Protein AF-A0A6M0F9F4-F1 (afdb_monomer_lite)

Structure (mmCIF, N/CA/C/O backbone):
data_AF-A0A6M0F9F4-F1
#
_entry.id   AF-A0A6M0F9F4-F1
#
loop_
_atom_site.group_PDB
_atom_site.id
_atom_site.type_symbol
_atom_site.label_atom_id
_atom_site.label_alt_id
_atom_site.label_comp_id
_atom_site.label_asym_id
_atom_site.label_entity_id
_atom_site.label_seq_id
_atom_site.pdbx_PDB_ins_code
_atom_site.Cartn_x
_atom_site.Cartn_y
_atom_site.Cartn_z
_atom_site.occupancy
_atom_site.B_iso_or_equiv
_atom_site.auth_seq_id
_atom_site.auth_comp_id
_atom_site.auth_asym_id
_atom_site.auth_atom_id
_atom_site.pdbx_PDB_model_num
ATOM 1 N N . MET A 1 1 ? 14.304 -29.066 126.783 1.00 46.00 1 MET A N 1
ATOM 2 C CA . MET A 1 1 ? 15.126 -27.999 126.168 1.00 46.00 1 MET A CA 1
ATOM 3 C C . MET A 1 1 ? 14.272 -27.310 125.116 1.00 46.00 1 MET A C 1
ATOM 5 O O . MET A 1 1 ? 13.651 -28.003 124.325 1.00 46.00 1 MET A O 1
ATOM 9 N N . LYS A 1 2 ? 14.131 -25.984 125.198 1.00 44.41 2 LYS A N 1
ATOM 10 C CA . LYS A 1 2 ? 13.275 -25.169 124.321 1.00 44.41 2 LYS A CA 1
ATOM 11 C C . LYS A 1 2 ? 14.028 -24.879 123.012 1.00 44.41 2 LYS A C 1
ATOM 13 O O . LYS A 1 2 ? 15.164 -24.425 123.090 1.00 44.41 2 LYS A O 1
ATOM 18 N N . GLN A 1 3 ? 13.410 -25.111 121.854 1.00 49.00 3 GLN A N 1
ATOM 19 C CA . GLN A 1 3 ? 13.849 -24.559 120.565 1.00 49.00 3 GLN A CA 1
ATOM 20 C C . GLN A 1 3 ? 12.855 -23.473 120.133 1.00 49.00 3 GLN A C 1
ATOM 22 O O . GLN A 1 3 ? 11.643 -23.638 120.258 1.00 49.00 3 GLN A O 1
ATOM 27 N N . THR A 1 4 ? 13.398 -22.334 119.718 1.00 63.44 4 THR A N 1
ATOM 28 C CA . THR A 1 4 ? 12.701 -21.084 119.384 1.00 63.44 4 THR A CA 1
ATOM 29 C C . THR A 1 4 ? 11.889 -21.221 118.081 1.00 63.44 4 THR A C 1
ATOM 31 O O . THR A 1 4 ? 12.352 -21.920 117.179 1.00 63.44 4 THR A O 1
ATOM 34 N N . PRO A 1 5 ? 10.711 -20.576 117.930 1.00 59.09 5 PRO A N 1
ATOM 35 C CA . PRO A 1 5 ? 9.871 -20.746 116.740 1.00 59.09 5 PRO A CA 1
ATOM 36 C C . PRO A 1 5 ? 10.492 -20.162 115.462 1.00 59.09 5 PRO A C 1
ATOM 38 O O . PRO A 1 5 ? 11.085 -19.084 115.481 1.00 59.09 5 PRO A O 1
ATOM 41 N N . PHE A 1 6 ? 10.294 -20.859 114.343 1.00 64.06 6 PHE A N 1
ATOM 42 C CA . PHE A 1 6 ? 10.667 -20.437 112.991 1.00 64.06 6 PHE A CA 1
ATOM 43 C C . PHE A 1 6 ? 9.801 -19.250 112.522 1.00 64.06 6 PHE A C 1
ATOM 45 O O . PHE A 1 6 ? 8.575 -19.303 112.612 1.00 64.06 6 PHE A O 1
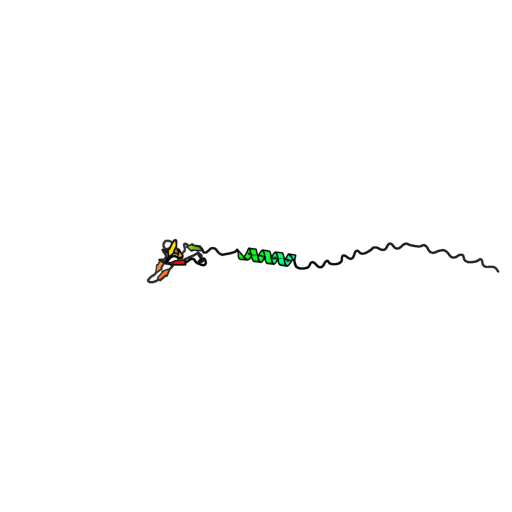ATOM 52 N N . GLN A 1 7 ? 10.427 -18.184 112.012 1.00 57.09 7 GLN A N 1
ATOM 53 C CA . GLN A 1 7 ? 9.749 -17.058 111.355 1.00 57.09 7 GLN A CA 1
ATOM 54 C C . GLN A 1 7 ? 9.849 -17.225 109.827 1.00 57.09 7 GLN A C 1
ATOM 56 O O . GLN A 1 7 ? 10.964 -17.210 109.301 1.00 57.09 7 GLN A O 1
ATOM 61 N N . PRO A 1 8 ? 8.730 -17.402 109.101 1.00 57.31 8 PRO A N 1
ATOM 62 C CA . PRO A 1 8 ? 8.758 -17.555 107.649 1.00 57.31 8 PRO A CA 1
ATOM 63 C C . PRO A 1 8 ? 9.067 -16.219 106.955 1.00 57.31 8 PRO A C 1
ATOM 65 O O . PRO A 1 8 ? 8.463 -15.195 107.265 1.00 57.31 8 PRO A O 1
ATOM 68 N N . GLN A 1 9 ? 9.994 -16.230 105.995 1.00 52.81 9 GLN A N 1
ATOM 69 C CA . GLN A 1 9 ? 10.290 -15.070 105.148 1.00 52.81 9 GLN A CA 1
ATOM 70 C C . GLN A 1 9 ? 9.258 -14.974 104.015 1.00 52.81 9 GLN A C 1
ATOM 72 O O . GLN A 1 9 ? 8.980 -15.968 103.343 1.00 52.81 9 GLN A O 1
ATOM 77 N N . THR A 1 10 ? 8.678 -13.793 103.795 1.00 56.56 10 THR A N 1
ATOM 78 C CA . THR A 1 10 ? 7.711 -13.560 102.710 1.00 56.56 10 THR A CA 1
ATOM 79 C C . THR A 1 10 ? 8.423 -13.516 101.354 1.00 56.56 10 THR A C 1
ATOM 81 O O . THR A 1 10 ? 9.398 -12.775 101.225 1.00 56.56 10 THR A O 1
ATOM 84 N N . PRO A 1 11 ? 7.974 -14.271 100.335 1.00 54.03 11 PRO A N 1
ATOM 85 C CA . PRO A 1 11 ? 8.646 -14.304 99.042 1.00 54.03 11 PRO A CA 1
ATOM 86 C C . PRO A 1 11 ? 8.497 -12.978 98.283 1.00 54.03 11 PRO A C 1
ATOM 88 O O . PRO A 1 11 ? 7.433 -12.358 98.272 1.00 54.03 11 PRO A O 1
ATOM 91 N N . ASN A 1 12 ? 9.582 -12.568 97.624 1.00 51.75 12 ASN A N 1
ATOM 92 C CA . ASN A 1 12 ? 9.652 -11.371 96.789 1.00 51.75 12 ASN A CA 1
ATOM 93 C C . ASN A 1 12 ? 8.753 -11.519 95.549 1.00 51.75 12 ASN A C 1
ATOM 95 O O . ASN A 1 12 ? 8.897 -12.468 94.777 1.00 51.75 12 ASN A O 1
ATOM 99 N N . VAL A 1 13 ? 7.839 -10.567 95.346 1.00 57.56 13 VAL A N 1
ATOM 100 C CA . VAL A 1 13 ? 6.936 -10.523 94.187 1.00 57.56 13 VAL A CA 1
ATOM 101 C C . VAL A 1 13 ? 7.659 -9.852 93.020 1.00 57.56 13 VAL A C 1
ATOM 103 O O . VAL A 1 13 ? 7.869 -8.643 93.033 1.00 57.56 13 VAL A O 1
ATOM 106 N N . TYR A 1 14 ? 8.026 -10.618 91.996 1.00 43.53 14 TYR A N 1
ATOM 107 C CA . TYR A 1 14 ? 8.438 -10.058 90.708 1.00 43.53 14 TYR A CA 1
ATOM 108 C C . TYR A 1 14 ? 7.201 -9.905 89.817 1.00 43.53 14 TYR A C 1
ATOM 110 O O . TYR A 1 14 ? 6.550 -10.891 89.473 1.00 43.53 14 TYR A O 1
ATOM 118 N N . THR A 1 15 ? 6.852 -8.676 89.442 1.00 56.56 15 THR A N 1
ATOM 119 C CA . THR A 1 15 ? 5.779 -8.401 88.479 1.00 56.56 15 THR A CA 1
ATOM 120 C C . THR A 1 15 ? 6.257 -8.737 87.065 1.00 56.56 15 THR A C 1
ATOM 122 O O . THR A 1 15 ? 7.186 -8.122 86.545 1.00 56.56 15 THR A O 1
ATOM 125 N N . VAL A 1 16 ? 5.619 -9.718 86.427 1.00 59.03 16 VAL A N 1
ATOM 126 C CA . VAL A 1 16 ? 5.833 -10.057 85.013 1.00 59.03 16 VAL A CA 1
ATOM 127 C C . VAL A 1 16 ? 5.117 -9.015 84.147 1.00 59.03 16 VAL A C 1
ATOM 129 O O . VAL A 1 16 ? 3.893 -8.911 84.193 1.00 59.03 16 VAL A O 1
ATOM 132 N N . TYR A 1 17 ? 5.855 -8.246 83.343 1.00 45.47 17 TYR A N 1
ATOM 133 C CA . TYR A 1 17 ? 5.266 -7.389 82.311 1.00 45.47 17 TYR A CA 1
ATOM 134 C C . TYR A 1 17 ? 4.860 -8.257 81.112 1.00 45.47 17 TYR A C 1
ATOM 136 O O . TYR A 1 17 ?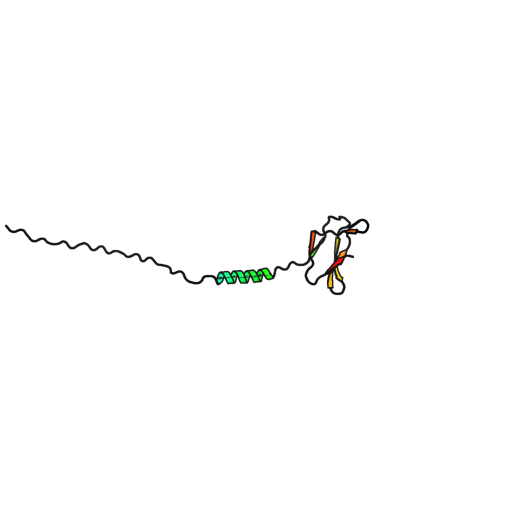 5.706 -8.824 80.424 1.00 45.47 17 TYR A O 1
ATOM 144 N N . SER A 1 18 ? 3.561 -8.382 80.847 1.00 58.16 18 SER A N 1
ATOM 145 C CA . SER A 1 18 ? 3.059 -9.070 79.656 1.00 58.16 18 SER A CA 1
ATOM 146 C C . SER A 1 18 ? 3.257 -8.190 78.413 1.00 58.16 18 SER A C 1
ATOM 148 O O . SER A 1 18 ? 2.574 -7.173 78.259 1.00 58.16 18 SER A O 1
ATOM 150 N N . HIS A 1 19 ? 4.144 -8.576 77.497 1.00 48.09 19 HIS A N 1
ATOM 151 C CA . HIS A 1 19 ? 4.197 -7.976 76.163 1.00 48.09 19 HIS A CA 1
ATOM 152 C C . HIS A 1 19 ? 3.009 -8.496 75.342 1.00 48.09 19 HIS A C 1
ATOM 154 O O . HIS A 1 19 ? 2.938 -9.677 75.008 1.00 48.09 19 HIS A O 1
ATOM 160 N N . ARG A 1 20 ? 2.038 -7.626 75.041 1.00 60.28 20 ARG A N 1
ATOM 161 C CA . ARG A 1 20 ? 0.962 -7.953 74.097 1.00 60.28 20 ARG A CA 1
ATOM 162 C C . ARG A 1 20 ? 1.557 -8.023 72.692 1.00 60.28 20 ARG A C 1
ATOM 164 O O . ARG A 1 20 ? 1.964 -6.996 72.159 1.00 60.28 20 ARG A O 1
ATOM 171 N N . ASN A 1 21 ? 1.567 -9.206 72.087 1.00 44.78 21 ASN A N 1
ATOM 172 C CA . ASN A 1 21 ? 1.776 -9.332 70.648 1.00 44.78 21 ASN A CA 1
ATOM 173 C C . ASN A 1 21 ? 0.527 -8.797 69.942 1.00 44.78 21 ASN A C 1
ATOM 175 O O . ASN A 1 21 ? -0.546 -9.390 70.052 1.00 44.78 21 ASN A O 1
ATOM 179 N N . LEU A 1 22 ? 0.655 -7.661 69.249 1.00 53.69 22 LEU A N 1
ATOM 180 C CA . LEU A 1 22 ? -0.397 -7.160 68.369 1.00 53.69 22 LEU A CA 1
ATOM 181 C C . LEU A 1 22 ? -0.523 -8.119 67.183 1.00 53.69 22 LEU A C 1
ATOM 183 O O . LEU A 1 22 ? 0.287 -8.107 66.258 1.00 53.69 22 LEU A O 1
ATOM 187 N N . THR A 1 23 ? -1.544 -8.964 67.215 1.00 53.41 23 THR A N 1
ATOM 188 C CA . THR A 1 23 ? -1.971 -9.741 66.059 1.00 53.41 23 THR A CA 1
ATOM 189 C C . THR A 1 23 ? -2.735 -8.815 65.113 1.00 53.41 23 THR A C 1
ATOM 191 O O . THR A 1 23 ? -3.890 -8.470 65.351 1.00 53.41 23 THR A O 1
ATOM 194 N N . HIS A 1 24 ? -2.091 -8.376 64.028 1.00 57.16 24 HIS A N 1
ATOM 195 C CA . HIS A 1 24 ? -2.804 -7.730 62.927 1.00 57.16 24 HIS A CA 1
ATOM 196 C C . HIS A 1 24 ? -3.662 -8.788 62.221 1.00 57.16 24 HIS A C 1
ATOM 198 O O . HIS A 1 24 ? -3.133 -9.711 61.602 1.00 57.16 24 HIS A O 1
ATOM 204 N N . ALA A 1 25 ? -4.986 -8.686 62.342 1.00 58.69 25 ALA A N 1
ATOM 205 C CA . ALA A 1 25 ? -5.903 -9.512 61.566 1.00 58.69 25 ALA A CA 1
ATOM 206 C C . ALA A 1 25 ? -5.790 -9.147 60.070 1.00 58.69 25 ALA A C 1
ATOM 208 O O . ALA A 1 25 ? -5.769 -7.955 59.748 1.00 58.69 25 ALA A O 1
ATOM 209 N N . PRO A 1 26 ? -5.724 -10.123 59.145 1.00 61.94 26 PRO A N 1
ATOM 210 C CA . PRO A 1 26 ? -5.725 -9.833 57.716 1.00 61.94 26 PRO A CA 1
ATOM 211 C C . PRO A 1 26 ? -7.099 -9.288 57.307 1.00 61.94 26 PRO A C 1
ATOM 213 O O . PRO A 1 26 ? -8.125 -9.930 57.533 1.00 61.94 26 PRO A O 1
ATOM 216 N N . THR A 1 27 ? -7.141 -8.092 56.720 1.00 61.25 27 THR A N 1
ATOM 217 C CA . THR A 1 27 ? -8.388 -7.516 56.205 1.00 61.25 27 THR A CA 1
ATOM 218 C C . THR A 1 27 ? -8.785 -8.188 54.880 1.00 61.25 27 THR A C 1
ATOM 220 O O . THR A 1 27 ? -7.939 -8.375 54.002 1.00 61.25 27 THR A O 1
ATOM 223 N N . PRO A 1 28 ? -10.066 -8.560 54.689 1.00 62.84 28 PRO A N 1
ATOM 224 C CA . PRO A 1 28 ? -10.540 -9.195 53.463 1.00 62.84 28 PRO A CA 1
ATOM 225 C C . PRO A 1 28 ? -10.824 -8.135 52.391 1.00 62.84 28 PRO A C 1
ATOM 227 O O . PRO A 1 28 ? -11.955 -7.689 52.226 1.00 62.84 28 PRO A O 1
ATOM 230 N N . LEU A 1 29 ? -9.804 -7.707 51.647 1.00 64.62 29 LEU A N 1
ATOM 231 C CA . LEU A 1 29 ? -10.007 -6.866 50.461 1.00 64.62 29 LEU A CA 1
ATOM 232 C C . LEU A 1 29 ? -9.096 -7.340 49.323 1.00 64.62 29 LEU A C 1
ATOM 234 O O . LEU A 1 29 ? -8.018 -6.799 49.103 1.00 64.62 29 LEU A O 1
ATOM 238 N N . SER A 1 30 ? -9.497 -8.430 48.658 1.00 73.38 30 SER A N 1
ATOM 239 C CA . SER A 1 30 ? -8.540 -9.374 48.062 1.00 73.38 30 SER A CA 1
ATOM 240 C C . SER A 1 30 ? -8.448 -9.451 46.531 1.00 73.38 30 SER A C 1
ATOM 242 O O . SER A 1 30 ? -7.639 -10.233 46.052 1.00 73.38 30 SER A O 1
ATOM 244 N N . TRP A 1 31 ? -9.211 -8.707 45.725 1.00 67.31 31 TRP A N 1
ATOM 245 C CA . TRP A 1 31 ? -9.061 -8.805 44.251 1.00 67.31 31 TRP A CA 1
ATOM 246 C C . TRP A 1 31 ? -9.641 -7.643 43.440 1.00 67.31 31 TRP A C 1
ATOM 248 O O . TRP A 1 31 ? -9.266 -7.462 42.284 1.00 67.31 31 TRP A O 1
ATOM 258 N N . VAL A 1 32 ? -10.518 -6.826 44.026 1.00 81.56 32 VAL A N 1
ATOM 259 C CA . VAL A 1 32 ? -11.153 -5.681 43.352 1.00 81.56 32 VAL A CA 1
ATOM 260 C C . VAL A 1 32 ? -10.149 -4.756 42.641 1.00 81.56 32 V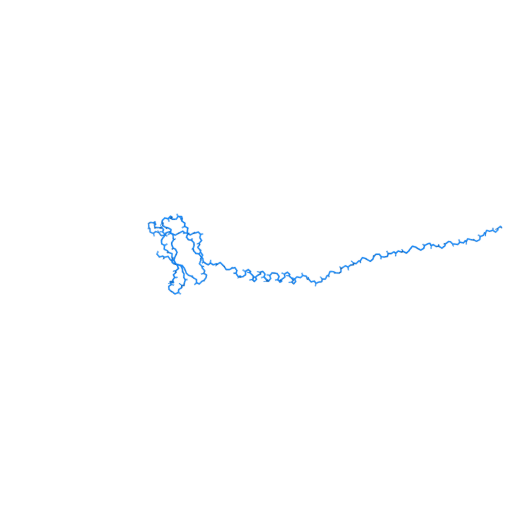AL A C 1
ATOM 262 O O . VAL A 1 32 ? -10.354 -4.496 41.456 1.00 81.56 32 VAL A O 1
ATOM 265 N N . PRO A 1 33 ? -9.038 -4.301 43.261 1.00 81.38 33 PRO A N 1
ATOM 266 C CA . PRO A 1 33 ? -8.078 -3.452 42.552 1.00 81.38 33 PRO A CA 1
ATOM 267 C C . PRO A 1 33 ? -7.399 -4.167 41.372 1.00 81.38 33 PRO A C 1
ATOM 269 O O . PRO A 1 33 ? -7.170 -3.540 40.342 1.00 81.38 33 PRO A O 1
ATOM 272 N N . ALA A 1 34 ? -7.141 -5.476 41.469 1.00 81.75 34 ALA A N 1
ATOM 273 C CA . ALA A 1 34 ? -6.562 -6.249 40.370 1.00 81.75 34 ALA A CA 1
ATOM 274 C C . ALA A 1 34 ? -7.532 -6.362 39.180 1.00 81.75 34 ALA A C 1
ATOM 276 O O . ALA A 1 34 ? -7.124 -6.183 38.035 1.00 81.75 34 ALA A O 1
ATOM 277 N N . VAL A 1 35 ? -8.827 -6.571 39.440 1.00 85.31 35 VAL A N 1
ATOM 278 C CA . VAL A 1 35 ? -9.859 -6.602 38.389 1.00 85.31 35 VAL A CA 1
ATOM 279 C C . VAL A 1 35 ? -10.016 -5.241 37.715 1.00 85.31 35 VAL A C 1
ATOM 281 O O . VAL A 1 35 ? -10.118 -5.182 36.494 1.00 85.31 35 VAL A O 1
ATOM 284 N N . MET A 1 36 ? -9.959 -4.141 38.469 1.00 84.19 36 MET A N 1
ATOM 285 C CA . MET A 1 36 ? -10.038 -2.794 37.890 1.00 84.19 36 MET A CA 1
ATOM 286 C C . MET A 1 36 ? -8.842 -2.477 36.983 1.00 84.19 36 MET A C 1
ATOM 288 O O . MET A 1 36 ? -9.023 -1.875 35.926 1.00 84.19 36 MET A O 1
ATOM 292 N N . VAL A 1 37 ? -7.634 -2.924 37.348 1.00 88.06 37 VAL A N 1
ATOM 293 C CA . VAL A 1 37 ? -6.437 -2.781 36.502 1.00 88.06 37 VAL A CA 1
ATOM 294 C C . VAL A 1 37 ? -6.573 -3.601 35.219 1.00 88.06 37 VAL A C 1
ATOM 296 O O . VAL A 1 37 ? -6.284 -3.088 34.141 1.00 88.06 37 VAL A O 1
ATOM 299 N N . VAL A 1 38 ? -7.064 -4.840 35.309 1.00 88.25 38 VAL A N 1
ATOM 300 C CA . VAL A 1 38 ? -7.263 -5.709 34.138 1.00 88.25 38 VAL A CA 1
ATOM 301 C C . VAL A 1 38 ? -8.355 -5.170 33.211 1.00 88.25 38 VAL A C 1
ATOM 303 O O . VAL A 1 38 ? -8.158 -5.153 31.998 1.00 88.25 38 VAL A O 1
ATOM 306 N N . LEU A 1 39 ? -9.480 -4.691 33.749 1.00 87.44 39 LEU A N 1
ATOM 307 C CA . LEU A 1 39 ? -10.563 -4.098 32.954 1.00 87.44 39 LEU A CA 1
ATOM 308 C C . LEU A 1 39 ? -10.130 -2.792 32.294 1.00 87.44 39 LEU A C 1
ATOM 310 O O . LEU A 1 39 ? -10.394 -2.589 31.110 1.00 87.44 39 LEU A O 1
ATOM 314 N N . GLY A 1 40 ? -9.421 -1.940 33.038 1.00 87.06 40 GLY A N 1
ATOM 315 C CA . GLY A 1 40 ? -8.812 -0.736 32.489 1.00 87.06 40 GLY A CA 1
ATOM 316 C C . GLY A 1 40 ? -7.886 -1.093 31.333 1.00 87.06 40 GLY A C 1
ATOM 317 O O . GLY A 1 40 ? -8.113 -0.643 30.216 1.00 87.06 40 GLY A O 1
ATOM 318 N N . ALA A 1 41 ? -6.889 -1.951 31.572 1.00 85.00 41 ALA A N 1
ATOM 319 C CA . ALA A 1 41 ? -5.940 -2.385 30.548 1.00 85.00 41 ALA A CA 1
ATOM 320 C C . ALA A 1 41 ? -6.645 -2.989 29.324 1.00 85.00 41 ALA A C 1
ATOM 322 O O . ALA A 1 41 ? -6.327 -2.619 28.202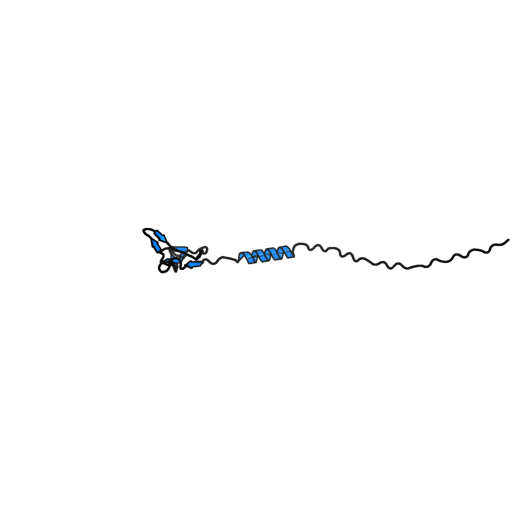 1.00 85.00 41 ALA A O 1
ATOM 323 N N . SER A 1 42 ? -7.653 -3.842 29.517 1.00 81.31 42 SER A N 1
ATOM 324 C CA . SER A 1 42 ? -8.410 -4.450 28.412 1.00 81.31 42 SER A CA 1
ATOM 325 C C . SER A 1 42 ? -9.112 -3.402 27.540 1.00 81.31 42 SER A C 1
ATOM 327 O O . SER A 1 42 ? -9.115 -3.522 26.316 1.00 81.31 42 SER A O 1
ATOM 329 N N . LEU A 1 43 ? -9.655 -2.344 28.151 1.00 80.94 43 LEU A N 1
ATOM 330 C CA . LEU A 1 43 ? -10.262 -1.231 27.423 1.00 80.94 43 LEU A CA 1
ATOM 331 C C . LEU A 1 43 ? -9.207 -0.395 26.677 1.00 80.94 43 LEU A C 1
ATOM 333 O O . LEU A 1 43 ? -9.428 -0.034 25.525 1.00 80.94 43 LEU A O 1
ATOM 337 N N . TRP A 1 44 ? -8.039 -0.150 27.280 1.00 77.44 44 TRP A N 1
ATOM 338 C CA . TRP A 1 44 ? -6.918 0.531 26.615 1.00 77.44 44 TRP A CA 1
ATOM 339 C C . TRP A 1 44 ? -6.353 -0.271 25.437 1.00 77.44 44 TRP A C 1
ATOM 341 O O . TRP A 1 44 ? -6.043 0.311 24.406 1.00 77.44 44 TRP A O 1
ATOM 351 N N . LEU A 1 45 ? -6.244 -1.599 25.553 1.00 74.38 45 LEU A N 1
ATOM 352 C CA . LEU A 1 45 ? -5.745 -2.441 24.462 1.00 74.38 45 LEU A CA 1
ATOM 353 C C . LEU A 1 45 ? -6.714 -2.517 23.274 1.00 74.38 45 LEU A C 1
ATOM 355 O O . LEU A 1 45 ? -6.274 -2.711 22.144 1.00 74.38 45 LEU A O 1
ATOM 359 N N . SER A 1 46 ? -8.017 -2.335 23.504 1.00 70.06 46 SER A N 1
ATOM 360 C CA . SER A 1 46 ? -9.030 -2.399 22.442 1.00 70.06 46 SER A CA 1
ATOM 361 C C . SER A 1 46 ? -8.947 -1.265 21.410 1.00 70.06 46 SER A C 1
ATOM 363 O O . SER A 1 46 ? -9.550 -1.371 20.345 1.00 70.06 46 SER A O 1
ATOM 365 N N . THR A 1 47 ? -8.188 -0.198 21.689 1.00 67.81 47 THR A N 1
ATOM 366 C CA . THR A 1 47 ? -8.020 0.946 20.777 1.00 67.81 47 THR A CA 1
ATOM 367 C C . THR A 1 47 ? -6.776 0.851 19.891 1.00 67.81 47 THR A C 1
ATOM 369 O O . THR A 1 47 ? -6.591 1.704 19.021 1.00 67.81 47 THR A O 1
ATOM 372 N N . LEU A 1 48 ? -5.937 -0.182 20.054 1.00 67.06 48 LEU A N 1
ATOM 373 C CA . LEU A 1 48 ? -4.817 -0.436 19.147 1.00 67.06 48 LEU A CA 1
ATOM 374 C C . LEU A 1 48 ? -5.351 -1.044 17.845 1.00 67.06 48 LEU A C 1
ATOM 376 O O . LEU A 1 48 ? -5.373 -2.258 17.663 1.00 67.06 48 LEU A O 1
ATOM 380 N N . SER A 1 49 ? -5.796 -0.184 16.932 1.00 68.62 49 SER A N 1
ATOM 381 C CA . SER A 1 49 ? -6.042 -0.564 15.541 1.00 68.62 49 SER A CA 1
ATOM 382 C C . SER A 1 49 ? -4.784 -0.308 14.711 1.00 68.62 49 SER A C 1
ATOM 384 O O . SER A 1 49 ? -4.109 0.708 14.884 1.00 68.62 49 SER A O 1
ATOM 386 N N . ALA A 1 50 ? -4.434 -1.250 13.835 1.00 70.81 50 ALA A N 1
ATOM 387 C CA . ALA A 1 50 ? -3.393 -1.020 12.845 1.00 70.81 50 ALA A CA 1
ATOM 388 C C . ALA A 1 50 ? -3.977 -0.133 11.741 1.00 70.81 50 ALA A C 1
ATOM 390 O O . ALA A 1 50 ? -4.937 -0.529 11.081 1.00 70.81 50 ALA A O 1
ATOM 391 N N . GLN A 1 51 ? -3.401 1.052 11.542 1.00 76.25 51 GLN A N 1
ATOM 392 C CA . GLN A 1 51 ? -3.729 1.873 10.382 1.00 76.25 51 GLN A CA 1
ATOM 393 C C . GLN A 1 51 ? -3.312 1.105 9.120 1.00 76.25 51 GLN A C 1
ATOM 395 O O . GLN A 1 51 ? -2.187 0.606 9.038 1.00 76.25 51 GLN A O 1
ATOM 400 N N . GLY A 1 52 ? -4.220 0.968 8.152 1.00 83.19 52 GLY A N 1
ATOM 401 C CA . GLY A 1 52 ? -3.871 0.363 6.869 1.00 83.19 52 GLY A CA 1
ATOM 402 C C . GLY A 1 52 ? -2.913 1.273 6.114 1.00 83.19 52 GLY A C 1
ATOM 403 O O . GLY A 1 52 ? -3.232 2.439 5.864 1.00 83.19 52 GLY A O 1
ATOM 404 N N . GLN A 1 53 ? -1.745 0.744 5.764 1.00 89.56 53 GLN A N 1
ATOM 405 C CA . GLN A 1 53 ? -0.725 1.445 5.003 1.00 89.56 53 GLN A CA 1
ATOM 406 C C . GLN A 1 53 ? -0.032 0.474 4.043 1.00 89.56 53 GLN A C 1
ATOM 408 O O . GLN A 1 53 ? 0.329 -0.645 4.413 1.00 89.56 53 GLN A O 1
ATOM 413 N N . ILE A 1 54 ? 0.171 0.937 2.810 1.00 95.19 54 ILE A N 1
ATOM 414 C CA . ILE A 1 54 ? 0.960 0.258 1.784 1.00 95.19 54 ILE A CA 1
ATOM 415 C C . ILE A 1 54 ? 2.257 1.044 1.624 1.00 95.19 54 ILE A C 1
ATOM 417 O O . ILE A 1 54 ? 2.227 2.231 1.294 1.00 95.19 54 ILE A O 1
ATOM 421 N N . VAL A 1 55 ? 3.392 0.399 1.885 1.00 95.56 55 VAL A N 1
ATOM 422 C CA . VAL A 1 55 ? 4.712 1.032 1.824 1.00 95.56 55 VAL A CA 1
ATOM 423 C C . VAL A 1 55 ? 5.518 0.379 0.702 1.00 95.56 55 VAL A C 1
ATOM 425 O O . VAL A 1 55 ? 5.891 -0.791 0.827 1.00 95.56 55 VAL A O 1
ATOM 428 N N . PRO A 1 56 ? 5.784 1.093 -0.407 1.00 95.94 56 PRO A N 1
ATOM 429 C CA . PRO A 1 56 ? 6.638 0.564 -1.459 1.00 95.94 56 PRO A CA 1
ATOM 430 C C . PRO A 1 56 ? 8.075 0.441 -0.954 1.00 95.94 56 PRO A C 1
ATOM 432 O O . PRO A 1 56 ? 8.563 1.297 -0.213 1.00 95.94 56 PRO A O 1
ATOM 435 N N . ASP A 1 57 ? 8.763 -0.607 -1.394 1.00 96.56 57 ASP A N 1
ATOM 436 C CA . ASP A 1 57 ? 10.211 -0.709 -1.235 1.00 96.56 57 ASP A CA 1
ATOM 437 C C . ASP A 1 57 ? 10.941 -0.305 -2.528 1.00 96.56 57 ASP A C 1
ATOM 439 O O . ASP A 1 57 ? 10.330 0.058 -3.534 1.00 96.56 57 ASP A O 1
ATOM 443 N N . THR A 1 58 ? 12.273 -0.343 -2.490 1.00 95.50 58 THR A N 1
ATOM 444 C CA . THR A 1 58 ? 13.142 0.034 -3.615 1.00 95.50 58 THR A CA 1
ATOM 445 C C . THR A 1 58 ? 13.795 -1.167 -4.303 1.00 95.50 58 THR A C 1
ATOM 447 O O 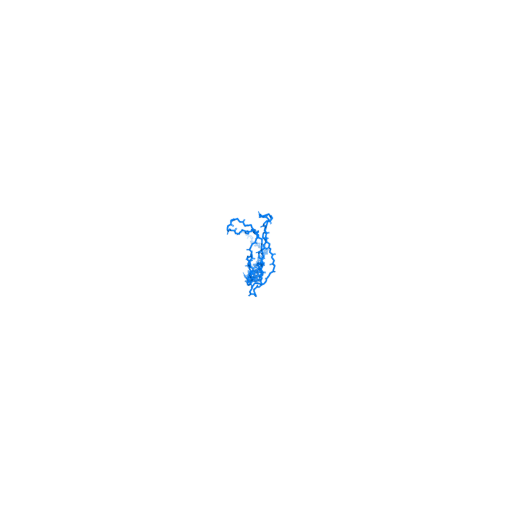. THR A 1 58 ? 14.714 -0.995 -5.106 1.00 95.50 58 THR A O 1
ATOM 450 N N . THR A 1 59 ? 13.344 -2.394 -4.022 1.00 96.75 59 THR A N 1
ATOM 451 C CA . THR A 1 59 ? 13.978 -3.629 -4.521 1.00 96.75 59 THR A CA 1
ATOM 452 C C . THR A 1 59 ? 13.841 -3.800 -6.036 1.00 96.75 59 THR A C 1
ATOM 454 O O . THR A 1 59 ? 14.696 -4.425 -6.662 1.00 96.75 59 THR A O 1
ATOM 457 N N .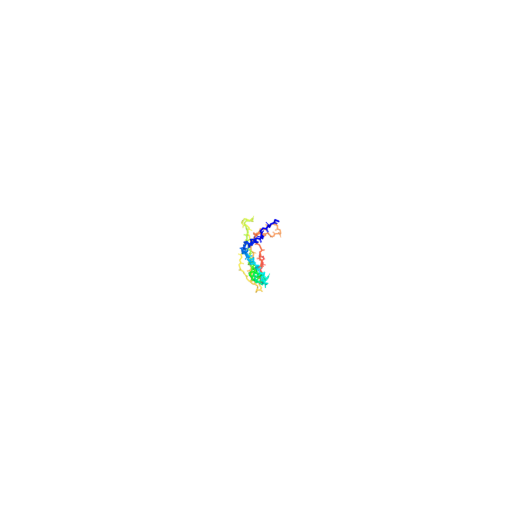 LEU A 1 60 ? 12.819 -3.186 -6.642 1.00 96.12 60 LEU A N 1
ATOM 458 C CA . LEU A 1 60 ? 12.617 -3.136 -8.095 1.00 96.12 60 LEU A CA 1
ATOM 459 C C . LEU A 1 60 ? 13.342 -1.953 -8.769 1.00 96.12 60 LEU A C 1
ATOM 461 O O . LEU A 1 60 ? 13.264 -1.781 -9.985 1.00 96.12 60 LEU A O 1
ATOM 465 N N . GLY A 1 61 ? 14.064 -1.124 -8.009 1.00 95.19 61 GLY A N 1
ATOM 466 C CA . GLY A 1 61 ? 14.813 0.013 -8.540 1.00 95.19 61 GLY A CA 1
ATOM 467 C C . GLY A 1 61 ? 13.916 1.008 -9.283 1.00 95.19 61 GLY A C 1
ATOM 468 O O . GLY A 1 61 ? 12.966 1.545 -8.718 1.00 95.19 61 GLY A O 1
ATOM 469 N N . ALA A 1 62 ? 14.211 1.258 -10.562 1.00 95.31 62 ALA A N 1
ATOM 470 C CA . ALA A 1 62 ? 13.430 2.174 -11.401 1.00 95.31 62 ALA A CA 1
ATOM 471 C C . ALA A 1 62 ? 11.997 1.681 -11.691 1.00 95.31 62 ALA A C 1
ATOM 473 O O . ALA A 1 62 ? 11.156 2.474 -12.101 1.00 95.31 62 ALA A O 1
ATOM 474 N N . GLU A 1 63 ? 11.717 0.398 -11.457 1.00 97.00 63 GLU A N 1
ATOM 475 C CA . GLU A 1 63 ? 10.410 -0.244 -11.649 1.00 97.00 63 GLU A CA 1
ATOM 476 C C . GLU A 1 63 ? 9.650 -0.394 -10.313 1.00 97.00 63 GLU A C 1
ATOM 478 O O . GLU A 1 63 ? 8.857 -1.316 -10.130 1.00 97.00 63 GLU A O 1
ATOM 483 N N . SER A 1 64 ? 9.930 0.479 -9.338 1.00 96.69 64 SER A N 1
ATOM 484 C CA . SER A 1 64 ? 9.280 0.459 -8.019 1.00 96.69 64 SER A CA 1
ATOM 485 C C . SER A 1 64 ? 7.758 0.598 -8.118 1.00 96.69 64 SER A C 1
ATOM 487 O O . SER A 1 64 ? 7.216 1.164 -9.068 1.00 96.69 64 SER A O 1
ATOM 489 N N . SER A 1 65 ? 7.062 0.077 -7.107 1.00 97.50 65 SER A N 1
ATOM 490 C CA . SER A 1 65 ? 5.614 0.267 -6.985 1.00 97.50 65 SER A CA 1
ATOM 491 C C . SER A 1 65 ? 5.314 1.699 -6.546 1.00 97.50 65 SER A C 1
ATOM 493 O O . SER A 1 65 ? 6.004 2.249 -5.688 1.00 97.50 65 SER A O 1
ATOM 495 N N . LEU A 1 66 ? 4.290 2.305 -7.137 1.00 96.19 66 LEU A N 1
ATOM 496 C CA . LEU A 1 66 ? 3.869 3.676 -6.867 1.00 96.19 66 LEU A CA 1
ATOM 497 C C . LEU A 1 66 ? 2.464 3.654 -6.276 1.00 96.19 66 LEU A C 1
ATOM 499 O O . LEU A 1 66 ? 1.580 3.005 -6.821 1.00 96.19 66 LEU A O 1
ATOM 503 N N . ILE A 1 67 ? 2.266 4.345 -5.157 1.00 96.06 67 ILE A N 1
ATOM 504 C CA . ILE A 1 67 ? 0.996 4.356 -4.431 1.00 96.06 67 ILE A CA 1
ATOM 505 C C . ILE A 1 67 ? 0.395 5.754 -4.551 1.00 96.06 67 ILE A C 1
ATOM 507 O O . ILE A 1 67 ? 1.042 6.736 -4.184 1.00 96.06 67 ILE A O 1
ATOM 511 N N . SER A 1 68 ? -0.843 5.834 -5.033 1.00 95.25 68 SER A N 1
ATOM 512 C CA . SER A 1 68 ? -1.622 7.073 -5.096 1.00 95.25 68 SER A CA 1
ATOM 513 C C . SER A 1 68 ? -2.993 6.871 -4.439 1.00 95.25 68 SER A C 1
ATOM 515 O O . SER A 1 68 ? -3.678 5.912 -4.792 1.00 95.25 68 SER A O 1
ATOM 517 N N . PRO A 1 69 ? -3.437 7.751 -3.521 1.00 93.44 69 PRO A N 1
ATOM 518 C CA . PRO A 1 69 ? -4.791 7.682 -2.968 1.00 93.44 69 PRO A CA 1
ATOM 519 C C . PRO A 1 69 ? -5.845 7.828 -4.072 1.00 93.44 69 PRO A C 1
ATOM 521 O O . PRO A 1 69 ? -5.745 8.746 -4.889 1.00 93.44 69 PRO A O 1
ATOM 524 N N . ASP A 1 70 ? -6.857 6.959 -4.091 1.00 93.31 70 ASP A N 1
ATOM 525 C CA . ASP A 1 70 ? -7.913 6.986 -5.111 1.00 93.31 70 ASP A CA 1
ATOM 526 C C . ASP A 1 70 ? -9.242 6.378 -4.617 1.00 93.31 70 ASP A C 1
ATOM 528 O O . ASP A 1 70 ? -9.307 5.731 -3.571 1.00 93.31 70 ASP A O 1
ATOM 532 N N . ALA A 1 71 ? -10.327 6.584 -5.363 1.00 89.38 71 ALA A N 1
ATOM 533 C CA . ALA A 1 71 ? -11.633 5.990 -5.101 1.00 89.38 71 ALA A CA 1
ATOM 534 C C . ALA A 1 71 ? -12.055 5.081 -6.263 1.00 89.38 71 ALA A C 1
ATOM 536 O O . ALA A 1 71 ? -12.448 5.553 -7.330 1.00 89.38 71 ALA A O 1
ATOM 537 N N . PHE A 1 72 ? -12.043 3.766 -6.044 1.00 84.88 72 PHE A N 1
ATOM 538 C CA . PHE A 1 72 ? -12.470 2.794 -7.051 1.00 84.88 72 PHE A CA 1
ATOM 539 C C . PHE A 1 72 ? -13.875 2.283 -6.737 1.00 84.88 72 PHE A C 1
ATOM 541 O O . PHE A 1 72 ? -14.131 1.767 -5.651 1.00 84.88 72 PHE A O 1
ATOM 548 N N . GLN A 1 73 ? -14.806 2.444 -7.683 1.00 86.94 73 GLN A N 1
ATOM 549 C CA . GLN A 1 73 ? -16.212 2.022 -7.538 1.00 86.94 73 GLN A CA 1
ATOM 550 C C . GLN A 1 73 ? -16.901 2.547 -6.259 1.00 86.94 73 GLN A C 1
ATOM 552 O O . GLN A 1 73 ? -17.781 1.900 -5.700 1.00 86.94 73 GLN A O 1
ATOM 557 N N . GLY A 1 74 ? -16.509 3.738 -5.794 1.00 88.50 74 GLY A N 1
ATOM 558 C CA . GLY A 1 74 ? -17.068 4.363 -4.590 1.00 88.50 74 GLY A CA 1
ATOM 559 C C . GLY A 1 74 ? -16.443 3.901 -3.268 1.00 88.50 74 GLY A C 1
ATOM 560 O O . GLY A 1 74 ? -16.867 4.377 -2.218 1.00 88.50 74 GLY A O 1
ATOM 561 N N . ILE A 1 75 ? -15.431 3.029 -3.300 1.00 91.25 75 ILE A N 1
ATOM 562 C CA . ILE A 1 75 ? -14.645 2.632 -2.126 1.00 91.25 75 ILE A CA 1
ATOM 563 C C . ILE A 1 75 ? -13.354 3.454 -2.105 1.00 91.25 75 ILE A C 1
ATOM 565 O O . ILE A 1 75 ? -12.609 3.467 -3.085 1.00 91.25 75 ILE A O 1
ATOM 569 N N . LEU A 1 76 ? -13.088 4.143 -0.991 1.00 91.88 76 LEU A N 1
ATOM 570 C CA . LEU A 1 76 ? -11.826 4.858 -0.786 1.00 91.88 76 LEU A CA 1
ATOM 571 C C . LEU A 1 76 ? -10.677 3.864 -0.612 1.00 91.88 76 LEU A C 1
ATOM 573 O O . LEU A 1 76 ? -10.794 2.876 0.115 1.00 91.88 76 LEU A O 1
ATOM 577 N N . GLY A 1 77 ? -9.549 4.136 -1.250 1.00 93.69 77 GLY A N 1
ATOM 578 C CA . GLY A 1 77 ? -8.469 3.176 -1.336 1.00 93.69 77 GLY A CA 1
ATOM 579 C C . GLY A 1 77 ? -7.173 3.749 -1.879 1.00 93.69 77 GLY A C 1
ATOM 580 O O . GLY A 1 77 ? -6.984 4.962 -1.926 1.00 93.69 77 GLY A O 1
ATOM 581 N N . ASP A 1 78 ? -6.287 2.838 -2.258 1.00 95.25 78 ASP A N 1
ATOM 582 C CA . ASP A 1 78 ? -4.982 3.141 -2.830 1.00 95.25 78 ASP A CA 1
ATOM 583 C C . ASP A 1 78 ? -4.852 2.475 -4.208 1.00 95.25 78 ASP A C 1
ATOM 585 O O . ASP A 1 78 ? -5.039 1.264 -4.362 1.00 95.25 78 ASP A O 1
ATOM 589 N N . ARG A 1 79 ? -4.535 3.272 -5.226 1.00 96.06 79 ARG A N 1
ATOM 590 C CA . ARG A 1 79 ? -4.137 2.786 -6.546 1.00 96.06 79 ARG A CA 1
ATOM 591 C C . ARG A 1 79 ? -2.649 2.458 -6.523 1.00 96.06 79 ARG A C 1
ATOM 593 O O . ARG A 1 79 ? -1.840 3.277 -6.081 1.00 96.06 79 ARG A O 1
ATOM 600 N N . ILE A 1 80 ? -2.306 1.275 -7.018 1.00 97.31 80 ILE A N 1
ATOM 601 C CA . ILE A 1 80 ? -0.936 0.784 -7.123 1.00 97.31 80 ILE A CA 1
ATOM 602 C C . ILE A 1 80 ? -0.548 0.746 -8.601 1.00 97.31 80 ILE A C 1
ATOM 604 O O . ILE A 1 80 ? -1.077 -0.055 -9.368 1.00 97.31 80 ILE A O 1
ATOM 608 N N . ASP A 1 81 ? 0.393 1.607 -8.970 1.00 96.50 81 ASP A N 1
ATOM 609 C CA . ASP A 1 81 ? 0.977 1.725 -10.305 1.00 96.50 81 ASP A CA 1
ATOM 610 C C . ASP A 1 81 ? 2.442 1.246 -10.320 1.00 96.50 81 ASP A C 1
ATOM 612 O O . ASP A 1 81 ? 3.045 0.933 -9.286 1.00 96.50 81 ASP A O 1
ATOM 616 N N . GLY A 1 82 ? 3.047 1.239 -11.509 1.00 96.25 82 GLY A N 1
ATOM 617 C CA . GLY A 1 82 ? 4.449 0.872 -11.703 1.00 96.25 82 GLY A CA 1
ATOM 618 C C . GLY A 1 82 ? 4.643 -0.641 -11.677 1.00 96.25 82 GLY A C 1
ATOM 619 O O . GLY A 1 82 ? 3.870 -1.375 -12.285 1.00 96.25 82 GLY A O 1
ATOM 620 N N . GLY A 1 83 ? 5.677 -1.105 -10.979 1.00 96.38 83 GLY A N 1
ATOM 621 C CA . GLY A 1 83 ? 6.028 -2.523 -10.942 1.00 96.38 83 GLY A CA 1
ATOM 622 C C . GLY A 1 83 ? 6.897 -2.969 -12.120 1.00 96.38 83 GLY A C 1
ATOM 623 O O . GLY A 1 83 ? 7.062 -2.277 -13.127 1.00 96.38 83 GLY A O 1
ATOM 624 N N . ALA A 1 84 ? 7.490 -4.149 -11.969 1.00 97.50 84 ALA A N 1
ATOM 625 C CA . ALA A 1 84 ? 8.405 -4.727 -12.941 1.00 97.50 84 ALA A CA 1
ATOM 626 C C . ALA A 1 84 ? 7.677 -5.741 -13.821 1.00 97.50 84 ALA A C 1
ATOM 628 O O . ALA A 1 84 ? 7.105 -6.715 -13.330 1.00 97.50 84 ALA A O 1
ATOM 629 N N . ILE A 1 85 ? 7.745 -5.557 -15.138 1.00 96.00 85 ILE A N 1
ATOM 630 C CA . ILE A 1 85 ? 7.181 -6.515 -16.092 1.00 96.00 85 ILE A CA 1
ATOM 631 C C . ILE A 1 85 ? 8.270 -7.515 -16.470 1.00 96.00 85 ILE A C 1
ATOM 633 O O . ILE A 1 85 ? 9.349 -7.142 -16.942 1.00 96.00 85 ILE A O 1
ATOM 637 N N . ARG A 1 86 ? 8.002 -8.808 -16.279 1.00 95.25 86 ARG A N 1
ATOM 638 C CA . ARG A 1 86 ? 8.855 -9.894 -16.781 1.00 95.25 86 ARG A CA 1
ATOM 639 C C . ARG A 1 86 ? 7.986 -10.872 -17.556 1.00 95.25 86 ARG A C 1
ATOM 641 O O . ARG A 1 86 ? 7.222 -11.641 -16.978 1.00 95.25 86 ARG A O 1
ATOM 648 N N . SER A 1 87 ? 8.128 -10.852 -18.881 1.00 95.38 87 SER A N 1
ATOM 649 C CA . SER A 1 87 ? 7.258 -11.604 -19.794 1.00 95.38 87 SER A CA 1
ATOM 650 C C . SER A 1 87 ? 5.783 -11.222 -19.580 1.00 95.38 87 SER A C 1
ATOM 652 O O . SER A 1 87 ? 5.453 -10.045 -19.674 1.00 95.38 87 SER A O 1
ATOM 654 N N . ALA A 1 88 ? 4.906 -12.186 -19.300 1.00 96.00 88 ALA A N 1
ATOM 655 C CA . ALA A 1 88 ? 3.479 -11.972 -19.069 1.00 96.00 88 ALA A CA 1
ATOM 656 C C . ALA A 1 88 ? 3.114 -11.708 -17.593 1.00 96.00 88 ALA A C 1
ATOM 658 O O . ALA A 1 88 ? 1.935 -11.730 -17.249 1.00 96.00 88 ALA A O 1
ATOM 659 N N . LEU A 1 89 ? 4.103 -11.511 -16.714 1.00 96.25 89 LEU A N 1
ATOM 660 C CA . LEU A 1 89 ? 3.899 -11.302 -15.281 1.00 96.25 89 LEU A CA 1
ATOM 661 C C . LEU A 1 89 ? 4.265 -9.870 -14.880 1.00 96.25 89 LEU A C 1
ATOM 663 O O . LEU A 1 89 ? 5.291 -9.339 -15.315 1.00 96.25 89 LEU A O 1
ATOM 667 N N . LEU A 1 90 ? 3.437 -9.285 -14.015 1.00 95.62 90 LEU A N 1
ATOM 668 C CA . LEU A 1 90 ? 3.668 -8.001 -13.362 1.00 95.62 90 LEU A CA 1
ATOM 669 C C . LEU A 1 90 ? 4.045 -8.252 -11.900 1.00 95.62 90 LEU A C 1
ATOM 671 O O . LEU A 1 90 ? 3.326 -8.943 -11.178 1.00 95.62 90 LEU A O 1
ATOM 675 N N . PHE A 1 91 ? 5.182 -7.707 -11.481 1.00 96.56 91 PHE A N 1
ATOM 676 C CA . PHE A 1 91 ? 5.711 -7.850 -10.131 1.00 96.56 91 PHE A CA 1
ATOM 677 C C . PHE A 1 91 ? 5.638 -6.520 -9.392 1.00 96.56 91 PHE A C 1
ATOM 679 O O . PHE A 1 91 ? 6.093 -5.496 -9.895 1.00 96.56 91 PHE A O 1
ATOM 686 N N . HIS A 1 92 ? 5.145 -6.572 -8.161 1.00 97.50 92 HIS A N 1
ATOM 687 C CA . HIS A 1 92 ? 5.195 -5.473 -7.206 1.00 97.50 92 HIS A CA 1
ATOM 688 C C . HIS A 1 92 ? 5.975 -5.907 -5.969 1.00 97.50 92 HIS A C 1
ATOM 690 O O . HIS A 1 92 ? 6.020 -7.098 -5.651 1.00 97.50 92 HIS A O 1
ATOM 696 N N . SER A 1 93 ? 6.580 -4.942 -5.280 1.00 96.56 93 SER A N 1
ATOM 697 C CA . SER A 1 93 ? 7.319 -5.185 -4.043 1.00 96.56 93 SER A CA 1
ATOM 698 C C . SER A 1 93 ? 7.021 -4.096 -3.022 1.00 96.56 93 SER A C 1
ATOM 700 O O . SER A 1 93 ? 6.940 -2.911 -3.363 1.00 96.56 93 SER A O 1
ATOM 702 N N . PHE A 1 94 ? 6.826 -4.524 -1.778 1.00 97.56 94 PHE A N 1
ATOM 703 C CA . PHE A 1 94 ? 6.414 -3.689 -0.658 1.00 97.56 94 PHE A CA 1
ATOM 704 C C . PHE A 1 94 ? 7.170 -4.122 0.593 1.00 97.56 94 PHE A C 1
ATOM 706 O O . PHE A 1 94 ? 7.301 -5.322 0.845 1.00 97.56 94 PHE A O 1
ATOM 713 N N . SER A 1 95 ? 7.589 -3.157 1.413 1.00 96.88 95 SER A N 1
ATOM 714 C CA . SER A 1 95 ? 8.090 -3.470 2.754 1.00 96.88 95 SER A CA 1
ATOM 715 C C . SER A 1 95 ? 6.946 -3.865 3.683 1.00 96.88 95 SER A C 1
ATOM 717 O O . SER A 1 95 ? 7.099 -4.769 4.497 1.00 96.88 95 SER A O 1
ATOM 719 N N . ASP A 1 96 ? 5.790 -3.221 3.508 1.00 95.50 96 ASP A N 1
ATOM 720 C CA . ASP A 1 96 ? 4.567 -3.477 4.256 1.00 95.50 96 ASP A CA 1
ATOM 721 C C . ASP A 1 96 ? 3.359 -3.353 3.329 1.00 95.50 96 ASP A C 1
ATOM 723 O O . ASP A 1 96 ? 3.230 -2.396 2.560 1.00 95.50 96 ASP A O 1
ATOM 727 N N . PHE A 1 97 ? 2.451 -4.320 3.424 1.00 95.12 97 PHE A N 1
ATOM 728 C CA . PHE A 1 97 ? 1.206 -4.331 2.666 1.00 95.12 97 PHE A CA 1
ATOM 729 C C . PHE A 1 97 ? 0.040 -4.623 3.611 1.00 95.12 97 PHE A C 1
ATOM 731 O O . PHE A 1 97 ? -0.252 -5.780 3.916 1.00 95.12 97 PHE A O 1
ATOM 738 N N . ASN A 1 98 ? -0.615 -3.568 4.100 1.00 94.00 98 ASN A N 1
ATOM 739 C CA . ASN A 1 98 ? -1.776 -3.678 4.977 1.00 94.00 98 ASN A CA 1
ATOM 740 C C . ASN A 1 98 ? -2.919 -2.783 4.483 1.00 94.00 98 ASN A C 1
ATOM 742 O O . ASN A 1 98 ? -2.729 -1.588 4.265 1.00 94.00 98 ASN A O 1
ATOM 746 N N . ILE A 1 99 ? -4.115 -3.353 4.345 1.00 91.44 99 ILE A N 1
ATOM 747 C CA . ILE A 1 99 ? -5.319 -2.639 3.917 1.00 91.44 99 ILE A CA 1
ATOM 748 C C . ILE A 1 99 ? -6.252 -2.505 5.113 1.00 91.44 99 ILE A C 1
ATOM 750 O O . ILE A 1 99 ? -6.631 -3.496 5.736 1.00 91.44 99 ILE A O 1
ATOM 754 N N . GLU A 1 100 ? -6.630 -1.270 5.432 1.00 90.44 100 GLU A N 1
ATOM 755 C CA . GLU A 1 100 ? -7.570 -1.004 6.518 1.00 90.44 100 GLU A CA 1
ATOM 756 C C . GLU A 1 100 ? -8.952 -1.572 6.182 1.00 90.44 100 GLU A C 1
ATOM 758 O O . GLU A 1 100 ? -9.381 -1.569 5.025 1.00 90.44 100 GLU A O 1
ATOM 763 N N . SER A 1 101 ? -9.682 -2.015 7.205 1.00 88.62 101 SER A N 1
ATOM 764 C CA . SER A 1 101 ? -11.063 -2.466 7.032 1.00 88.62 101 SER A CA 1
ATOM 765 C C . SER A 1 101 ? -11.914 -1.387 6.352 1.00 88.62 101 SER A C 1
ATOM 767 O O . SER A 1 101 ? -11.889 -0.222 6.743 1.00 88.62 101 SER A O 1
ATOM 769 N N . GLY A 1 102 ? -12.676 -1.776 5.328 1.00 89.38 102 GLY A N 1
ATOM 770 C CA . GLY A 1 102 ? -13.529 -0.859 4.564 1.00 89.38 102 GLY A CA 1
ATOM 771 C C . GLY A 1 102 ? -12.802 -0.015 3.510 1.00 89.38 102 GLY A C 1
ATOM 772 O O . GLY A 1 102 ? -13.463 0.756 2.816 1.00 89.38 102 GLY A O 1
ATOM 773 N N . ARG A 1 103 ? -11.481 -0.173 3.353 1.00 91.81 103 ARG A N 1
ATOM 774 C CA . ARG A 1 103 ? -10.707 0.392 2.238 1.00 91.81 103 ARG A CA 1
ATOM 775 C C . ARG A 1 103 ? -10.417 -0.670 1.177 1.00 91.81 103 ARG A C 1
ATOM 777 O O . ARG A 1 103 ? -10.582 -1.867 1.408 1.00 91.81 103 ARG A O 1
ATOM 784 N N . ALA A 1 104 ? -9.977 -0.224 0.005 1.00 92.38 104 ALA A N 1
ATOM 785 C CA . ALA A 1 104 ? -9.527 -1.097 -1.075 1.00 92.38 104 ALA A CA 1
ATOM 786 C C . ALA A 1 104 ? -8.119 -0.722 -1.549 1.00 92.38 104 ALA A C 1
ATOM 788 O O . ALA A 1 104 ? -7.668 0.405 -1.364 1.00 92.38 104 ALA A O 1
ATOM 789 N N . ALA A 1 105 ? -7.449 -1.658 -2.210 1.00 94.38 105 ALA A N 1
ATOM 790 C CA . ALA A 1 105 ? -6.327 -1.347 -3.079 1.00 94.38 105 ALA A CA 1
ATOM 791 C C . ALA A 1 105 ? -6.498 -2.082 -4.401 1.00 94.38 105 ALA A C 1
ATOM 793 O O . ALA A 1 105 ? -7.039 -3.192 -4.428 1.00 94.38 105 ALA A O 1
ATOM 794 N N . TYR A 1 106 ? -6.065 -1.462 -5.491 1.00 94.62 106 TYR A N 1
ATOM 795 C CA . TYR A 1 106 ? -6.152 -2.061 -6.816 1.00 94.62 106 TYR A CA 1
ATOM 796 C C . TYR A 1 106 ? -4.887 -1.786 -7.627 1.00 94.62 106 TYR A C 1
ATOM 798 O O . TYR A 1 106 ? -4.220 -0.773 -7.430 1.00 94.62 106 TYR A O 1
ATOM 806 N N . PHE A 1 107 ? -4.568 -2.714 -8.525 1.00 94.75 107 PHE A N 1
ATOM 807 C CA . PHE A 1 107 ? -3.390 -2.670 -9.387 1.00 94.75 107 PHE A CA 1
ATOM 808 C C . PHE A 1 107 ? -3.803 -2.189 -10.780 1.00 94.75 107 PHE A C 1
ATOM 810 O O . PHE A 1 107 ? -4.819 -2.664 -11.302 1.00 94.75 107 PHE A O 1
ATOM 817 N N . ALA A 1 108 ? -3.051 -1.243 -11.341 1.00 88.44 108 ALA A N 1
ATOM 818 C CA . ALA A 1 108 ? -3.330 -0.591 -12.622 1.00 88.44 108 ALA A CA 1
ATOM 819 C C . ALA A 1 108 ? -2.298 -0.935 -13.705 1.00 88.44 108 ALA A C 1
ATOM 821 O O . ALA A 1 108 ? -1.125 -1.195 -13.357 1.00 88.44 108 ALA A O 1
#

Secondary structure (DSSP, 8-state):
---PPPPPPPPP-PPP--------PPP---SHHHHHHHHHHHHHHTT-PPPP-EEE-STTGGG-EEEEEEEETTEEEEEEEE-EEETTEEE--EEEE---TT-EEEE-

Sequence (108 aa):
MKQTPFQPQTPNVYTVYSHRNLTHAPTPLSWVPAVMVVLGASLWLSTLSAQGQIVPDTTLGAESSLISPDAFQGILGDRIDGGAIRSALLFHSFSDFNIESGRAAYFA

Foldseek 3Di:
DDDDDDDDDDDDDDDDDDDDDPDDDDDPPPPVVVVVVVVVVVVVVVPPDDDFDWAWDCPQPVQIWDWDFDADPNQTEIEIEGADDDPPDGDYGTPDGGDDPRHDYDYD

pLDDT: mean 80.47, std 17.21, range [43.53, 97.56]

Radius of gyration: 43.09 Å; chains: 1; bounding box: 32×36×146 Å